Protein AF-A0A628RE96-F1 (afdb_monomer_lite)

Structure (mmCIF, N/CA/C/O backbone):
data_AF-A0A6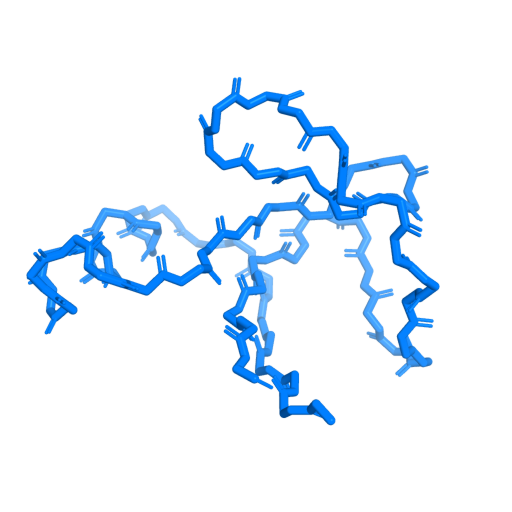28RE96-F1
#
_entry.id   AF-A0A628RE96-F1
#
loop_
_atom_site.group_PDB
_atom_site.id
_atom_site.type_symbol
_atom_site.label_atom_id
_atom_site.label_alt_id
_atom_site.label_comp_id
_atom_site.label_asym_id
_atom_site.label_entity_id
_atom_site.label_seq_id
_atom_site.pdbx_PDB_ins_code
_atom_site.Cartn_x
_atom_site.Cartn_y
_atom_site.Cartn_z
_atom_site.occupancy
_atom_site.B_iso_or_equiv
_atom_site.auth_seq_id
_atom_site.auth_comp_id
_atom_site.auth_asym_id
_atom_site.auth_atom_id
_atom_site.pdbx_PDB_model_num
ATOM 1 N N . ARG A 1 1 ? 10.682 -6.816 4.587 1.00 85.19 1 ARG A N 1
ATOM 2 C CA . ARG A 1 1 ? 9.361 -6.157 4.542 1.00 85.19 1 ARG A CA 1
ATOM 3 C C . ARG A 1 1 ? 8.530 -6.898 3.523 1.00 85.19 1 ARG A C 1
ATOM 5 O O . ARG A 1 1 ? 9.055 -7.189 2.450 1.00 85.19 1 ARG A O 1
ATOM 12 N N . LEU A 1 2 ? 7.311 -7.256 3.887 1.00 93.19 2 LEU A N 1
ATOM 13 C CA . LEU A 1 2 ? 6.340 -7.858 2.993 1.00 93.19 2 LEU A CA 1
ATOM 14 C C . LEU A 1 2 ? 5.568 -6.728 2.310 1.00 93.19 2 LEU A C 1
ATOM 16 O O . LEU A 1 2 ? 4.994 -5.878 2.985 1.00 93.19 2 LEU A O 1
ATOM 20 N N . TRP A 1 3 ? 5.586 -6.728 0.981 1.00 96.62 3 TRP A N 1
ATOM 21 C CA . TRP A 1 3 ? 4.835 -5.795 0.149 1.00 96.62 3 TRP A CA 1
ATOM 22 C C . TRP A 1 3 ? 3.723 -6.572 -0.537 1.00 96.62 3 TRP A C 1
ATOM 24 O O . TRP A 1 3 ? 4.004 -7.536 -1.249 1.00 96.62 3 TRP A O 1
ATOM 34 N N . VAL A 1 4 ? 2.480 -6.160 -0.322 1.00 96.81 4 VAL A N 1
ATOM 35 C CA . VAL A 1 4 ? 1.316 -6.685 -1.041 1.00 96.81 4 VAL A CA 1
ATOM 36 C C . VAL A 1 4 ? 0.660 -5.505 -1.733 1.00 96.81 4 VAL A C 1
ATOM 38 O O . VAL A 1 4 ? 0.398 -4.494 -1.085 1.00 96.81 4 VAL A O 1
ATOM 41 N N . TRP A 1 5 ? 0.441 -5.604 -3.040 1.00 97.81 5 TRP A N 1
ATOM 42 C CA . TRP A 1 5 ? -0.099 -4.498 -3.817 1.00 97.81 5 TRP A CA 1
ATOM 43 C C . TRP A 1 5 ? -1.058 -4.973 -4.897 1.00 97.81 5 TRP A C 1
ATOM 45 O O . TRP A 1 5 ? -0.986 -6.109 -5.368 1.00 97.81 5 TRP A O 1
ATOM 55 N N . MET A 1 6 ? -1.952 -4.070 -5.273 1.00 98.06 6 MET A N 1
ATOM 56 C CA . MET A 1 6 ? -2.804 -4.182 -6.448 1.00 98.06 6 MET A CA 1
ATOM 57 C C . MET A 1 6 ? -3.222 -2.779 -6.905 1.00 98.06 6 MET A C 1
ATOM 59 O O . MET A 1 6 ? -3.193 -1.857 -6.081 1.00 98.06 6 MET A O 1
ATOM 63 N N . PRO A 1 7 ? -3.657 -2.610 -8.165 1.00 98.12 7 PRO A N 1
ATOM 64 C CA . PRO A 1 7 ? -4.250 -1.357 -8.612 1.00 98.12 7 PRO A CA 1
ATOM 65 C C . PRO A 1 7 ? -5.405 -0.938 -7.703 1.00 98.12 7 PRO A C 1
ATOM 67 O O . PRO A 1 7 ? -6.161 -1.791 -7.224 1.00 98.12 7 PRO A O 1
ATOM 70 N N . GLU A 1 8 ? -5.551 0.367 -7.472 1.00 96.19 8 GLU A N 1
ATOM 71 C CA . 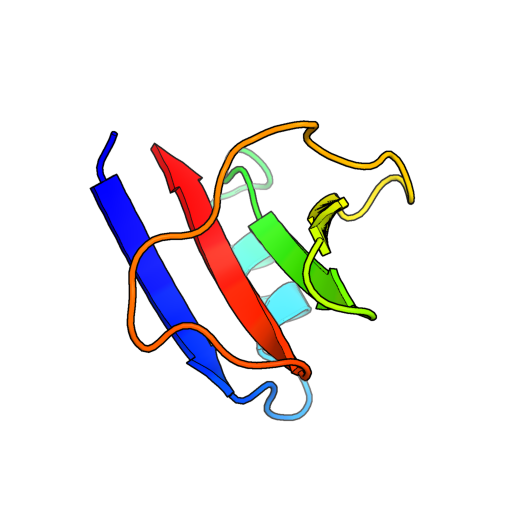GLU A 1 8 ? -6.732 0.890 -6.792 1.00 96.19 8 GLU A CA 1
ATOM 72 C C . GLU A 1 8 ? -8.005 0.434 -7.516 1.00 96.19 8 GLU A C 1
ATOM 74 O O . GLU A 1 8 ? -8.094 0.439 -8.748 1.00 96.19 8 GLU A O 1
ATOM 79 N N . VAL A 1 9 ? -8.975 0.003 -6.712 1.00 97.38 9 VAL A N 1
ATOM 80 C CA . VAL A 1 9 ? -10.361 -0.171 -7.130 1.00 97.38 9 VAL A CA 1
ATOM 81 C C . VAL A 1 9 ? -11.259 0.516 -6.102 1.00 97.38 9 VAL A C 1
ATOM 83 O O . VAL A 1 9 ? -10.937 0.459 -4.906 1.00 97.38 9 VAL A O 1
ATOM 86 N N . PRO A 1 10 ? -12.396 1.109 -6.517 1.00 97.00 10 PRO A N 1
ATOM 87 C CA . PRO A 1 10 ? -13.247 1.870 -5.613 1.00 97.00 10 PRO A CA 1
ATOM 88 C C . PRO A 1 10 ? -13.612 1.087 -4.346 1.00 97.00 10 PRO A C 1
ATOM 90 O O . PRO A 1 10 ? -14.158 -0.014 -4.417 1.00 97.00 10 PRO A O 1
ATOM 93 N N . GLY A 1 11 ? -13.307 1.6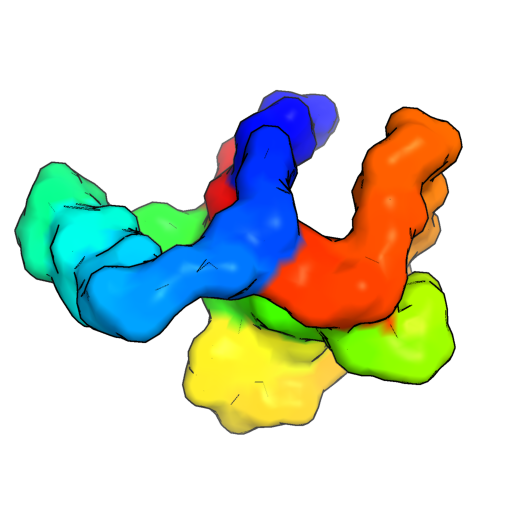68 -3.185 1.00 96.06 11 GLY A N 1
ATOM 94 C CA . GLY A 1 11 ? -13.582 1.083 -1.868 1.00 96.06 11 GLY A CA 1
ATOM 95 C C . GLY A 1 11 ? -12.502 0.137 -1.329 1.00 96.06 11 GLY A C 1
ATOM 96 O O . GLY A 1 11 ? -12.619 -0.314 -0.192 1.00 96.06 11 GLY A O 1
ATOM 97 N N . LEU A 1 12 ? -11.426 -0.141 -2.078 1.00 96.19 12 LEU A N 1
ATOM 98 C CA . LEU A 1 12 ? -10.348 -1.034 -1.630 1.00 96.19 12 LEU A CA 1
ATOM 99 C C . LEU A 1 12 ? -9.677 -0.547 -0.342 1.00 96.19 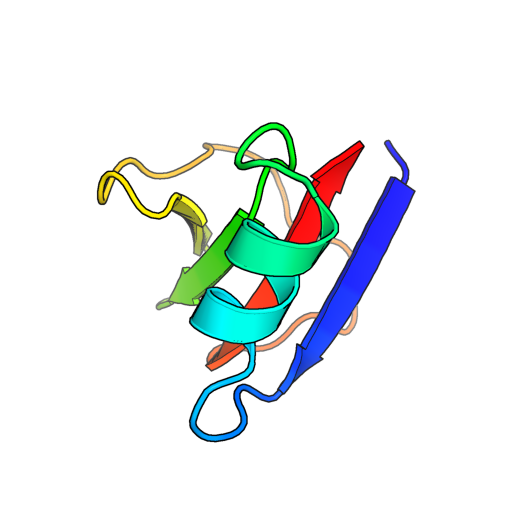12 LEU A C 1
ATOM 101 O O . LEU A 1 12 ? -9.485 -1.323 0.591 1.00 96.19 12 LEU A O 1
ATOM 105 N N . VAL A 1 13 ? -9.315 0.737 -0.286 1.00 95.12 13 VAL A N 1
ATOM 106 C CA . VAL A 1 13 ? -8.662 1.321 0.894 1.00 95.12 13 VAL A CA 1
ATOM 107 C C . VAL A 1 13 ? -9.575 1.224 2.115 1.00 95.12 13 VAL A C 1
ATOM 109 O O . VAL A 1 13 ? -9.118 0.813 3.180 1.00 95.12 13 VAL A O 1
ATOM 112 N N . ASP A 1 14 ? -10.858 1.548 1.956 1.00 95.38 14 ASP A N 1
ATOM 113 C CA . ASP A 1 14 ? -11.835 1.490 3.045 1.00 95.38 14 ASP A CA 1
ATOM 114 C C . ASP A 1 14 ? -12.016 0.055 3.549 1.00 95.38 14 ASP A C 1
ATOM 116 O O . ASP A 1 14 ? -11.910 -0.187 4.752 1.00 95.38 14 ASP A O 1
ATOM 120 N N . ALA A 1 15 ? -12.159 -0.911 2.636 1.00 95.50 15 ALA A N 1
ATOM 121 C CA . ALA A 1 15 ? -12.262 -2.326 2.977 1.00 95.50 15 ALA A CA 1
ATOM 122 C C . ALA A 1 15 ? -11.014 -2.834 3.720 1.00 95.50 15 ALA A C 1
ATOM 124 O O . ALA A 1 15 ? -11.129 -3.519 4.735 1.00 95.50 15 ALA A O 1
ATOM 125 N N . LEU A 1 16 ? -9.809 -2.469 3.268 1.00 94.31 16 LEU A N 1
ATOM 126 C CA . LEU A 1 16 ? -8.563 -2.846 3.943 1.00 94.31 16 LEU A CA 1
ATOM 127 C C . LEU A 1 16 ? -8.462 -2.228 5.345 1.00 94.31 16 LEU A C 1
ATOM 129 O O . LEU A 1 16 ? -7.999 -2.890 6.278 1.00 94.31 16 LEU A O 1
ATOM 133 N N . ARG A 1 17 ? -8.898 -0.977 5.529 1.00 93.25 17 ARG A N 1
ATOM 134 C CA . ARG A 1 17 ? -8.927 -0.333 6.852 1.00 93.25 17 ARG A CA 1
ATOM 135 C C . ARG A 1 17 ? -9.919 -1.005 7.788 1.00 93.25 17 ARG A C 1
ATOM 137 O O . ARG A 1 17 ? -9.568 -1.257 8.936 1.00 93.25 17 ARG A O 1
ATOM 144 N N . GLU A 1 18 ? -11.121 -1.300 7.307 1.00 95.62 18 GLU A N 1
ATOM 145 C CA . GLU A 1 18 ? -12.167 -1.949 8.096 1.00 95.62 18 GLU A CA 1
ATOM 146 C C . GLU A 1 18 ? -11.721 -3.345 8.548 1.00 95.62 18 GLU A C 1
ATOM 148 O O . GLU A 1 18 ? -11.698 -3.632 9.744 1.00 95.62 18 GLU A O 1
ATOM 153 N N . GLN A 1 19 ? -11.262 -4.180 7.611 1.00 94.69 19 GLN A N 1
ATOM 154 C CA . GLN A 1 19 ? -10.858 -5.5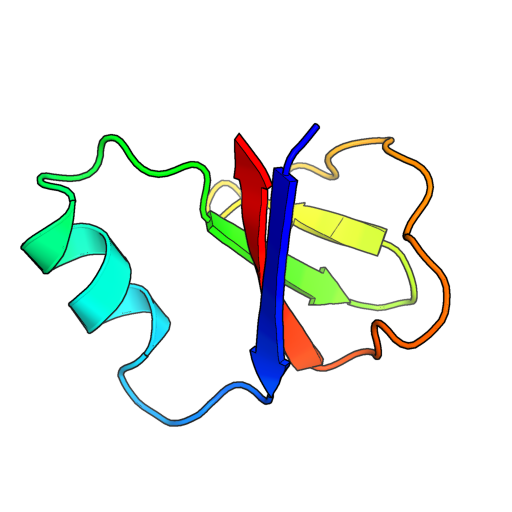63 7.893 1.00 94.69 19 GLN A CA 1
ATOM 155 C C . GLN A 1 19 ? -9.591 -5.668 8.750 1.00 94.69 19 GLN A C 1
ATOM 157 O O . GLN A 1 19 ? -9.392 -6.660 9.447 1.00 94.69 19 GLN A O 1
ATOM 162 N N . SER A 1 20 ? -8.730 -4.649 8.724 1.00 93.06 20 SER A N 1
ATOM 163 C CA . SER A 1 20 ? -7.547 -4.587 9.590 1.00 93.06 20 SER A CA 1
ATOM 164 C C . SER A 1 20 ? -7.807 -3.935 10.949 1.00 93.06 20 SER A C 1
ATOM 166 O O . SER A 1 20 ? -6.873 -3.793 11.733 1.00 93.06 20 SER A O 1
ATOM 168 N N . GLY A 1 21 ? -9.028 -3.469 11.239 1.00 91.50 21 GLY A N 1
ATOM 169 C CA . GLY A 1 21 ? -9.290 -2.671 12.441 1.00 91.50 21 GLY A CA 1
ATOM 170 C C . GLY A 1 21 ? -8.474 -1.368 12.493 1.00 91.50 21 GLY A C 1
ATOM 171 O O . GLY A 1 21 ? -8.187 -0.852 13.571 1.00 91.50 21 GLY A O 1
ATOM 172 N N . GLY A 1 22 ? -8.046 -0.857 11.334 1.00 87.56 22 GLY A N 1
ATOM 173 C CA . GLY A 1 22 ? -7.221 0.343 11.192 1.00 87.56 22 GLY A CA 1
ATOM 174 C C . GLY A 1 22 ? -5.730 0.163 11.489 1.00 87.56 22 GLY A C 1
ATOM 175 O O . GLY A 1 22 ? -4.997 1.149 11.424 1.00 87.56 22 GLY A O 1
ATOM 176 N N . SER A 1 23 ? -5.258 -1.049 11.798 1.00 87.69 23 SER A N 1
ATOM 177 C CA . SER A 1 23 ? -3.851 -1.286 12.149 1.00 87.69 23 SER A CA 1
ATOM 178 C C . SER A 1 23 ? -2.934 -1.504 10.943 1.00 87.69 23 SER A C 1
ATOM 180 O O . SER A 1 23 ? -1.714 -1.522 11.099 1.00 87.69 23 SER A O 1
ATOM 182 N N . ALA A 1 24 ? -3.490 -1.719 9.748 1.00 90.88 24 ALA A N 1
ATOM 183 C CA . ALA A 1 24 ? -2.699 -1.950 8.547 1.00 90.88 24 ALA A CA 1
ATOM 184 C C . ALA A 1 24 ? -2.002 -0.670 8.061 1.00 90.88 24 ALA A C 1
ATOM 186 O O . ALA A 1 24 ? -2.631 0.380 7.908 1.00 90.88 24 ALA A O 1
ATOM 187 N N . LEU A 1 25 ? -0.710 -0.779 7.733 1.00 95.44 25 LEU A N 1
ATOM 188 C CA . LEU A 1 25 ? 0.017 0.274 7.026 1.00 95.44 25 LEU A CA 1
ATOM 189 C C . LEU A 1 25 ? -0.351 0.218 5.544 1.00 95.44 25 LEU A C 1
ATOM 191 O O . LEU A 1 25 ? 0.241 -0.523 4.760 1.00 95.44 25 LEU A O 1
ATOM 195 N N . ILE A 1 26 ? -1.371 0.993 5.194 1.00 96.88 26 ILE A N 1
ATOM 196 C CA . ILE A 1 26 ? -1.883 1.123 3.833 1.00 96.88 26 ILE A CA 1
ATOM 197 C C . ILE A 1 26 ? -1.400 2.454 3.256 1.00 96.88 26 ILE A C 1
ATOM 199 O O . ILE A 1 26 ? -1.427 3.486 3.933 1.00 96.88 26 ILE A O 1
ATOM 203 N N . GLY A 1 27 ? -0.974 2.450 1.999 1.00 97.25 27 GLY A N 1
ATOM 204 C CA . GLY A 1 27 ? -0.664 3.665 1.255 1.00 97.25 27 GLY A CA 1
ATOM 205 C C . GLY A 1 27 ? -0.947 3.509 -0.230 1.00 97.25 27 GLY A C 1
ATOM 206 O O . GLY A 1 27 ? -1.174 2.403 -0.714 1.00 97.25 27 GLY A O 1
ATOM 207 N N . THR A 1 28 ? -0.918 4.620 -0.953 1.00 98.12 28 THR A N 1
ATOM 208 C CA . THR A 1 28 ? -1.085 4.654 -2.407 1.00 98.12 28 THR A CA 1
ATOM 209 C C . THR A 1 28 ? 0.206 5.122 -3.046 1.00 98.12 28 THR A C 1
ATOM 211 O O . THR A 1 28 ? 0.862 6.047 -2.560 1.00 98.12 28 THR A O 1
ATOM 214 N N . VAL A 1 29 ? 0.582 4.497 -4.153 1.00 98.25 29 VAL A N 1
ATOM 215 C CA . VAL A 1 29 ? 1.759 4.906 -4.908 1.00 98.25 29 VAL A CA 1
ATOM 216 C C . 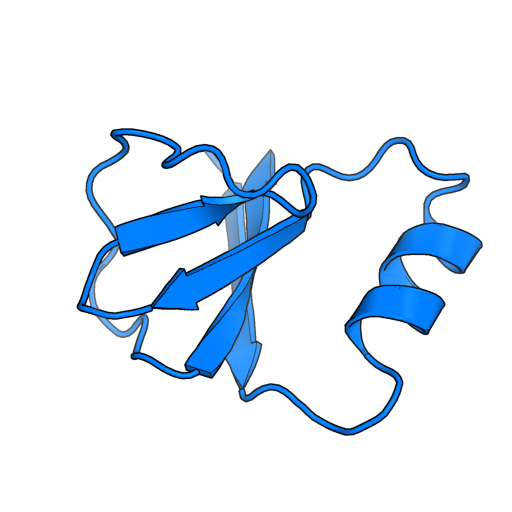VAL A 1 29 ? 1.381 6.042 -5.841 1.00 98.25 29 VAL A C 1
ATOM 218 O O . VAL A 1 29 ? 0.565 5.887 -6.746 1.00 98.25 29 VAL A O 1
ATOM 221 N N . THR A 1 30 ? 1.979 7.206 -5.621 1.00 97.38 30 THR A N 1
ATOM 222 C CA . THR A 1 30 ? 1.773 8.397 -6.446 1.00 97.38 30 THR A CA 1
ATOM 223 C C . THR A 1 30 ? 3.122 9.003 -6.796 1.00 97.38 30 THR A C 1
ATOM 225 O O . THR A 1 30 ? 4.008 9.103 -5.953 1.00 97.38 30 THR A O 1
ATOM 228 N N . GLN A 1 31 ? 3.310 9.355 -8.071 1.00 96.25 31 GLN A N 1
ATOM 229 C CA . GLN A 1 31 ? 4.573 9.908 -8.583 1.00 96.25 31 GLN A CA 1
ATOM 230 C C . GLN A 1 31 ? 5.816 9.067 -8.214 1.00 96.25 31 GLN A C 1
ATOM 232 O O . GLN A 1 31 ? 6.891 9.592 -7.939 1.00 96.25 31 GLN A O 1
ATOM 237 N N . GLY A 1 32 ? 5.670 7.740 -8.206 1.00 96.50 32 GLY A N 1
ATOM 238 C CA . GLY A 1 32 ? 6.733 6.787 -7.897 1.00 96.50 32 GLY A CA 1
ATOM 239 C C . GLY A 1 32 ? 7.092 6.715 -6.414 1.00 96.50 32 GLY A C 1
ATOM 240 O O . GLY A 1 32 ? 8.161 6.208 -6.081 1.00 96.50 32 GLY A O 1
ATOM 241 N N . GLN A 1 33 ? 6.248 7.236 -5.522 1.00 97.69 33 GLN A N 1
ATOM 242 C CA . GLN A 1 33 ? 6.458 7.234 -4.076 1.00 97.69 33 GLN A CA 1
ATOM 243 C C . GLN A 1 33 ? 5.267 6.591 -3.372 1.00 97.69 33 GLN A C 1
ATOM 245 O O . GLN A 1 33 ? 4.119 6.865 -3.716 1.00 97.69 33 GLN A O 1
ATOM 250 N N . LEU A 1 34 ? 5.531 5.765 -2.358 1.00 97.94 34 LEU A N 1
ATOM 251 C CA . LEU A 1 34 ? 4.480 5.310 -1.453 1.00 97.94 34 LEU A CA 1
ATOM 252 C C . LEU A 1 34 ? 4.076 6.466 -0.536 1.00 97.94 34 LEU A C 1
ATOM 254 O O . LEU A 1 34 ? 4.907 6.975 0.217 1.00 97.94 34 LEU A O 1
ATOM 258 N N . VAL A 1 35 ? 2.805 6.850 -0.580 1.00 98.12 35 VAL A N 1
ATOM 259 C CA . VAL A 1 35 ? 2.221 7.888 0.269 1.00 98.12 35 VAL A CA 1
ATOM 260 C C . VAL A 1 35 ? 1.200 7.242 1.196 1.00 98.12 35 VAL A C 1
ATOM 262 O O . VAL A 1 35 ? 0.276 6.569 0.745 1.00 98.12 35 VAL A O 1
ATOM 265 N N . TRP A 1 36 ? 1.378 7.417 2.504 1.00 96.56 36 TRP A N 1
ATOM 266 C CA . TRP A 1 36 ? 0.451 6.898 3.507 1.00 96.56 36 TRP A CA 1
ATOM 267 C C . TRP A 1 36 ? -0.905 7.592 3.434 1.00 96.56 36 TRP A C 1
ATOM 269 O O . TRP A 1 36 ? -1.016 8.707 2.928 1.00 96.56 36 TRP A O 1
ATOM 279 N N . LEU A 1 37 ? -1.929 6.993 4.047 1.00 93.38 37 LEU A N 1
ATOM 280 C CA . LEU A 1 37 ? -3.255 7.620 4.160 1.00 93.38 37 LEU A CA 1
ATOM 281 C C . LEU A 1 37 ? -3.240 8.983 4.878 1.00 93.38 37 LEU A C 1
ATOM 283 O O . LEU A 1 37 ? -4.174 9.764 4.735 1.00 93.38 37 LEU A O 1
ATOM 287 N N . SER A 1 38 ? -2.186 9.283 5.642 1.00 93.12 38 SER A N 1
ATOM 288 C CA . SER A 1 38 ? -1.957 10.598 6.252 1.00 93.12 38 SER A CA 1
ATOM 289 C C . SER A 1 38 ? -1.449 11.666 5.272 1.00 93.12 38 SER A C 1
ATOM 291 O O . SER A 1 38 ? -1.306 12.820 5.664 1.00 93.12 38 SER A O 1
ATOM 293 N N . GLY A 1 39 ? -1.126 11.299 4.028 1.00 95.81 39 GLY A N 1
ATOM 294 C CA . GLY A 1 39 ? -0.486 12.166 3.033 1.00 95.81 39 GLY A CA 1
ATOM 295 C C . GLY A 1 39 ? 1.041 12.240 3.150 1.00 95.81 39 GLY A C 1
ATOM 296 O O . GLY A 1 39 ? 1.695 12.889 2.337 1.00 95.81 39 GLY A O 1
ATOM 297 N N . VAL A 1 40 ? 1.634 11.573 4.143 1.00 96.38 40 VAL A N 1
ATOM 298 C CA . VAL A 1 40 ? 3.087 11.558 4.346 1.00 96.38 40 VAL A CA 1
ATOM 299 C C . VAL A 1 40 ? 3.734 10.526 3.424 1.00 96.38 40 VAL A C 1
ATOM 301 O O . VAL A 1 40 ? 3.322 9.366 3.400 1.00 96.38 40 VAL A O 1
ATOM 304 N N . SER A 1 41 ? 4.777 10.929 2.693 1.00 97.00 41 SER A N 1
ATOM 305 C CA . SER A 1 41 ? 5.604 9.988 1.927 1.00 97.00 41 SER A CA 1
ATOM 306 C C . SER A 1 41 ? 6.351 9.040 2.864 1.00 97.00 41 SER A C 1
ATOM 308 O O . SER A 1 41 ? 6.943 9.461 3.858 1.00 97.00 41 SER A O 1
ATOM 310 N N . ALA A 1 42 ? 6.360 7.754 2.525 1.00 95.62 42 ALA A N 1
ATOM 311 C CA . ALA A 1 42 ? 7.033 6.722 3.298 1.00 95.62 42 ALA A CA 1
ATOM 312 C C . ALA A 1 42 ? 8.566 6.832 3.253 1.00 95.62 42 ALA A C 1
ATOM 314 O O . ALA A 1 42 ? 9.237 6.297 4.134 1.00 95.62 42 ALA A O 1
ATOM 315 N N . GLY A 1 43 ? 9.129 7.467 2.216 1.00 95.31 43 GLY A N 1
ATOM 316 C CA . GLY A 1 43 ? 10.580 7.524 1.998 1.00 95.31 43 GLY A CA 1
ATOM 317 C C . GLY A 1 43 ? 11.227 6.147 1.792 1.00 95.31 43 GLY A C 1
ATOM 318 O O . GLY A 1 43 ? 12.423 5.977 2.027 1.00 95.31 43 GLY A O 1
ATOM 319 N N . LEU A 1 44 ? 10.438 5.144 1.394 1.00 94.00 44 LEU A N 1
ATOM 320 C CA . LEU A 1 44 ? 10.899 3.779 1.159 1.00 94.00 44 LEU A CA 1
ATOM 321 C C . LEU A 1 44 ? 11.102 3.535 -0.342 1.00 94.00 44 LEU A C 1
ATOM 323 O O . LEU A 1 44 ? 10.228 3.905 -1.128 1.00 94.00 44 LEU A O 1
ATOM 327 N N . PRO A 1 45 ? 12.199 2.875 -0.757 1.00 95.31 45 PRO A N 1
ATOM 328 C CA . PRO A 1 45 ? 12.357 2.464 -2.146 1.00 95.31 45 PRO A CA 1
ATOM 329 C C . PRO A 1 45 ? 11.302 1.410 -2.502 1.00 95.31 45 PRO A C 1
ATOM 331 O O . PRO A 1 45 ? 11.108 0.445 -1.757 1.00 95.31 45 PRO A O 1
ATOM 334 N N . LEU A 1 46 ? 10.631 1.595 -3.641 1.00 96.44 46 LEU A N 1
ATOM 335 C CA . LEU A 1 46 ? 9.604 0.673 -4.122 1.00 96.44 46 LEU A CA 1
ATOM 336 C C . LEU A 1 46 ? 10.235 -0.585 -4.747 1.00 96.44 46 LEU A C 1
ATOM 338 O O . LEU A 1 46 ? 11.168 -0.463 -5.546 1.00 96.44 46 LEU A O 1
ATOM 342 N N . PRO A 1 47 ? 9.725 -1.789 -4.432 1.00 96.31 47 PRO A N 1
ATOM 343 C CA . PRO A 1 47 ? 10.004 -2.993 -5.207 1.00 96.31 47 PRO A CA 1
ATOM 344 C C . PRO A 1 47 ? 9.650 -2.846 -6.693 1.00 96.31 47 PRO A C 1
ATOM 346 O O . PRO A 1 47 ? 8.741 -2.104 -7.069 1.00 96.31 47 PRO A O 1
ATOM 349 N N . ALA A 1 48 ? 10.344 -3.605 -7.543 1.00 95.56 48 ALA A N 1
ATOM 350 C CA . ALA A 1 48 ? 10.038 -3.662 -8.969 1.00 95.56 48 ALA A CA 1
ATOM 351 C C . ALA A 1 48 ? 8.615 -4.197 -9.213 1.00 95.56 48 ALA A C 1
ATOM 353 O O . ALA A 1 48 ? 8.188 -5.153 -8.569 1.00 95.56 48 ALA A O 1
ATOM 354 N N . GLY A 1 49 ? 7.908 -3.600 -10.175 1.00 95.31 49 GLY A N 1
ATOM 355 C CA . GLY A 1 49 ? 6.554 -4.007 -10.568 1.00 95.31 49 GLY A CA 1
ATOM 356 C C . GLY A 1 49 ? 5.422 -3.255 -9.865 1.00 95.31 49 GLY A C 1
ATOM 357 O O . GLY A 1 49 ? 4.289 -3.358 -10.320 1.00 95.31 49 GLY A O 1
ATOM 358 N N . ILE A 1 50 ? 5.721 -2.468 -8.827 1.00 97.75 50 ILE A N 1
ATOM 359 C CA . ILE A 1 50 ? 4.757 -1.536 -8.233 1.00 97.75 50 ILE A CA 1
ATOM 360 C C . ILE A 1 50 ? 4.631 -0.293 -9.121 1.00 97.75 50 ILE A C 1
ATOM 362 O O . ILE A 1 50 ? 5.637 0.276 -9.556 1.00 97.75 50 ILE A O 1
ATOM 366 N N . GLN A 1 51 ? 3.401 0.132 -9.386 1.00 98.00 51 GLN A N 1
ATOM 367 C CA . GLN A 1 51 ? 3.058 1.206 -10.311 1.00 98.00 51 GLN A CA 1
ATOM 368 C C . GLN A 1 51 ? 2.311 2.349 -9.617 1.00 98.00 51 GLN A C 1
ATOM 370 O O . GLN A 1 51 ? 1.751 2.204 -8.533 1.00 98.00 51 GLN A O 1
ATOM 375 N N . ASN A 1 52 ? 2.292 3.518 -10.261 1.00 98.00 52 ASN A N 1
ATOM 376 C CA . ASN A 1 52 ? 1.431 4.615 -9.823 1.00 98.00 52 ASN A CA 1
ATOM 377 C C . ASN A 1 52 ? -0.037 4.184 -9.862 1.00 98.00 52 ASN A C 1
ATOM 379 O O . ASN A 1 52 ? -0.488 3.648 -10.869 1.00 98.00 52 ASN A O 1
ATOM 383 N N . GLY A 1 53 ? -0.771 4.480 -8.792 1.00 97.69 53 GLY A N 1
ATOM 384 C CA . GLY A 1 53 ? -2.154 4.052 -8.605 1.00 97.69 53 GLY A CA 1
ATOM 385 C C . GLY A 1 53 ? -2.298 2.737 -7.839 1.00 97.69 53 GLY A C 1
ATOM 386 O O . GLY A 1 53 ? -3.415 2.408 -7.453 1.00 97.69 53 GLY A O 1
ATOM 387 N N . ASP A 1 54 ? -1.211 2.013 -7.557 1.00 98.50 54 ASP A N 1
ATOM 388 C CA . ASP A 1 54 ? -1.293 0.832 -6.701 1.00 98.50 54 ASP A CA 1
ATOM 389 C C . ASP A 1 54 ? -1.573 1.220 -5.247 1.00 98.50 54 ASP A C 1
ATOM 391 O O . ASP A 1 54 ? -0.958 2.137 -4.688 1.00 98.50 54 ASP A O 1
ATOM 395 N N . VAL A 1 55 ? -2.473 0.470 -4.616 1.00 98.31 55 VAL A N 1
ATOM 396 C CA . VAL A 1 55 ? -2.647 0.441 -3.165 1.00 98.31 55 VAL A CA 1
ATOM 397 C C . VAL A 1 55 ? -1.716 -0.624 -2.605 1.00 98.31 55 VAL A C 1
ATOM 399 O O . VAL A 1 55 ? -1.707 -1.768 -3.057 1.00 98.31 55 VAL A O 1
ATOM 402 N N . VAL A 1 56 ? -0.930 -0.242 -1.606 1.00 97.81 56 VAL A N 1
ATOM 403 C CA . VAL A 1 56 ? 0.090 -1.074 -0.977 1.00 97.81 56 VAL A CA 1
ATOM 404 C C . VAL A 1 56 ? -0.280 -1.305 0.479 1.00 97.81 56 VAL A C 1
ATOM 406 O O . VAL A 1 56 ? -0.496 -0.355 1.228 1.00 97.81 56 VAL A O 1
ATOM 409 N N . TYR A 1 57 ? -0.276 -2.569 0.884 1.00 95.75 57 TYR A N 1
ATOM 410 C CA . TYR A 1 57 ? -0.164 -2.995 2.272 1.00 95.75 57 TYR A CA 1
ATOM 411 C C . TYR A 1 57 ? 1.306 -3.313 2.576 1.00 95.75 57 TYR A C 1
ATOM 413 O O . TYR A 1 57 ? 1.947 -4.079 1.844 1.00 95.75 57 TYR A O 1
ATOM 421 N N . LEU A 1 58 ? 1.838 -2.738 3.657 1.00 94.56 58 LEU A N 1
ATOM 422 C CA . LEU A 1 58 ? 3.219 -2.943 4.091 1.00 94.56 58 LEU A CA 1
ATOM 423 C C . LEU A 1 58 ? 3.286 -3.560 5.494 1.00 94.56 58 LEU A C 1
ATOM 425 O O . LEU A 1 58 ? 2.669 -3.051 6.427 1.00 94.56 58 LEU A O 1
ATOM 429 N N . ASN A 1 59 ? 4.099 -4.609 5.646 1.00 90.12 59 ASN A N 1
ATOM 430 C CA . ASN A 1 59 ? 4.466 -5.206 6.938 1.00 90.12 59 ASN A CA 1
ATOM 431 C C . ASN A 1 59 ? 5.990 -5.371 7.080 1.00 90.12 59 ASN A C 1
ATOM 433 O O . ASN A 1 59 ? 6.673 -5.747 6.091 1.00 90.12 59 ASN A O 1
#

Sequence (59 aa):
RLWVWMPEVPGLVDALREQSGGSALIGTVTQGQLVWLSGVSAGLPLPAGIQNGDVVYLN

pLDDT: mean 95.52, std 2.76, range [85.19, 98.5]

Organism: Salmonella muenchen (NCBI:txid596)

InterPro domains:
  IPR009987 PilM, inner membrane [PF07419] (1-58)

Foldseek 3Di:
DDKDKDADDPCPVVVVCVVVVNPWQKFFQAPQFTATPVRHTPPDHDDPPDDHRMIITDD

Secondary structure (DSSP, 8-state):
--EEEEE--TTHHHHHHHHTTT-SEEEEEETTEEEETTS-B--PPPPTT--TTEEEEE-

Radius of gyration: 10.53 Å; chains: 1; bounding box: 26×20×23 Å